Protein AF-A0A0S9PZ75-F1 (afdb_monomer_lite)

pLDDT: mean 86.86, std 12.44, range [50.5, 96.88]

Sequence (84 aa):
MKIHLLVCHYQEAYPGEHAPSVMAAADEFLIEENPTYWHQEVAQQKAQIGDEAAAWAEIAVEVDTEAILDALHPTRRPLPATIV

Radius of gyration: 18.52 Å; chains: 1; bounding box: 31×52×47 Å

Secondary structure (DSSP, 8-state):
-EEEEEEEEEE-SSTT-EEEEEEEEEEHHHHHH-HHHHHHHHHHHHHHHGGGEEEEEEEEEE--HHHHHHHHS---PPP-----

Foldseek 3Di:
DKKKWKWFQFDDPDPPHTDIDTQDIDGPVVCVVPVVVVVVSNVVSCVVRPPRTPDIDIDMDDDDPVVVVCVVCVPPPPPPPPPD

Structure (mmCIF, N/CA/C/O backbone):
data_AF-A0A0S9PZ75-F1
#
_entry.id   AF-A0A0S9PZ75-F1
#
loop_
_atom_site.group_PDB
_atom_site.id
_atom_site.type_symbol
_atom_site.label_atom_id
_atom_site.label_alt_id
_atom_site.label_comp_id
_atom_site.label_asym_id
_atom_site.label_entity_id
_atom_site.label_seq_id
_atom_site.pdbx_PDB_ins_code
_atom_site.Cartn_x
_atom_site.Cartn_y
_atom_site.Cartn_z
_atom_site.occupancy
_atom_site.B_iso_or_equiv
_atom_site.auth_seq_id
_atom_site.auth_comp_id
_atom_site.auth_asym_id
_atom_site.auth_atom_id
_atom_site.pdbx_PDB_model_num
ATOM 1 N N . MET A 1 1 ? -13.992 -2.387 6.334 1.00 91.31 1 MET A N 1
ATOM 2 C CA . MET A 1 1 ? -13.032 -1.267 6.284 1.00 91.31 1 MET A CA 1
ATOM 3 C C . MET A 1 1 ? -12.361 -1.259 4.921 1.00 91.31 1 MET A C 1
ATOM 5 O O . MET A 1 1 ? -12.151 -2.338 4.376 1.00 91.31 1 MET A O 1
ATOM 9 N N . LYS A 1 2 ? -12.042 -0.099 4.350 1.00 94.06 2 LYS A N 1
ATOM 10 C CA . LYS A 1 2 ? -11.236 -0.003 3.123 1.00 94.06 2 LYS A CA 1
ATOM 11 C C . LYS A 1 2 ? -9.778 0.279 3.453 1.00 94.06 2 LYS A C 1
ATOM 13 O O . LYS A 1 2 ? -9.479 1.133 4.282 1.00 94.06 2 LYS A O 1
ATOM 18 N N . ILE A 1 3 ? -8.881 -0.436 2.781 1.00 95.69 3 ILE A N 1
ATOM 19 C CA . ILE A 1 3 ? -7.444 -0.166 2.798 1.00 95.69 3 ILE A CA 1
ATOM 20 C C . ILE A 1 3 ? -7.016 0.193 1.380 1.00 95.69 3 ILE A C 1
ATOM 22 O O . ILE A 1 3 ? -7.236 -0.562 0.432 1.00 95.69 3 ILE A O 1
ATOM 26 N N . HIS A 1 4 ? -6.401 1.355 1.244 1.00 95.50 4 HIS A N 1
ATOM 27 C CA . HIS A 1 4 ? -5.755 1.812 0.030 1.00 95.50 4 HIS A CA 1
ATOM 28 C C . HIS A 1 4 ? -4.332 1.268 0.006 1.00 95.50 4 HIS A C 1
ATOM 30 O O . HIS A 1 4 ? -3.588 1.421 0.972 1.00 95.50 4 HIS A O 1
ATOM 36 N N . LEU A 1 5 ? -3.965 0.612 -1.088 1.00 96.88 5 LEU A N 1
ATOM 37 C CA . LEU A 1 5 ? -2.661 0.004 -1.291 1.00 96.88 5 LEU A CA 1
ATOM 38 C C . LEU A 1 5 ? -2.000 0.626 -2.516 1.00 96.88 5 LEU A C 1
ATOM 40 O O . LEU A 1 5 ? -2.607 0.729 -3.586 1.00 96.88 5 LEU A O 1
ATOM 44 N N . LEU A 1 6 ? -0.729 0.973 -2.368 1.00 96.62 6 LEU A N 1
ATOM 45 C CA . LEU A 1 6 ? 0.166 1.218 -3.485 1.00 96.62 6 LEU A CA 1
ATOM 46 C C . LEU A 1 6 ? 0.918 -0.078 -3.756 1.00 96.62 6 LEU A C 1
ATOM 48 O O . LEU A 1 6 ? 1.685 -0.540 -2.913 1.00 96.62 6 LEU A O 1
ATOM 52 N N . VAL A 1 7 ? 0.704 -0.654 -4.930 1.00 96.00 7 VAL A N 1
ATOM 53 C CA . VAL A 1 7 ? 1.374 -1.876 -5.371 1.00 96.00 7 VAL A CA 1
ATOM 54 C C . VAL A 1 7 ? 2.300 -1.524 -6.522 1.00 96.00 7 VAL A C 1
ATOM 56 O O . VAL A 1 7 ? 1.935 -0.734 -7.3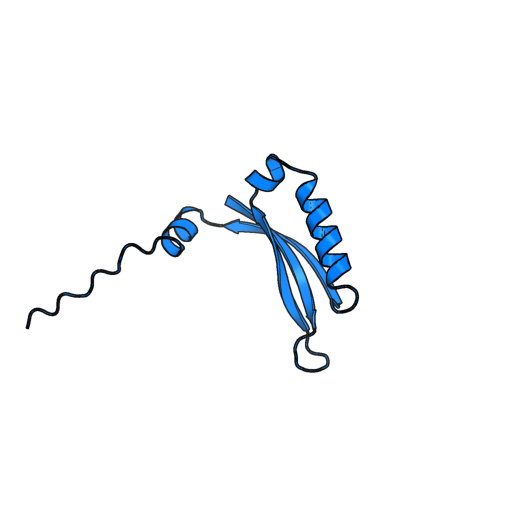96 1.00 96.00 7 VAL A O 1
ATOM 59 N N . CYS A 1 8 ? 3.486 -2.118 -6.552 1.00 94.44 8 CYS A N 1
ATOM 60 C CA . CYS A 1 8 ? 4.348 -2.043 -7.720 1.00 94.44 8 CYS A CA 1
ATOM 61 C C . CYS A 1 8 ? 4.800 -3.426 -8.175 1.00 94.44 8 CYS A C 1
ATOM 63 O O . CYS A 1 8 ? 4.767 -4.399 -7.422 1.00 94.44 8 CYS A O 1
ATOM 65 N N . HIS A 1 9 ? 5.178 -3.507 -9.445 1.00 92.06 9 HIS A N 1
ATOM 66 C CA . HIS A 1 9 ? 5.821 -4.679 -10.015 1.00 92.06 9 HIS A CA 1
ATOM 67 C C . HIS A 1 9 ? 7.327 -4.512 -9.827 1.00 92.06 9 HIS A C 1
ATOM 69 O O . HIS A 1 9 ? 7.985 -3.858 -10.635 1.00 92.06 9 HIS A O 1
ATOM 75 N N . TYR A 1 10 ? 7.824 -5.003 -8.694 1.00 87.62 10 TY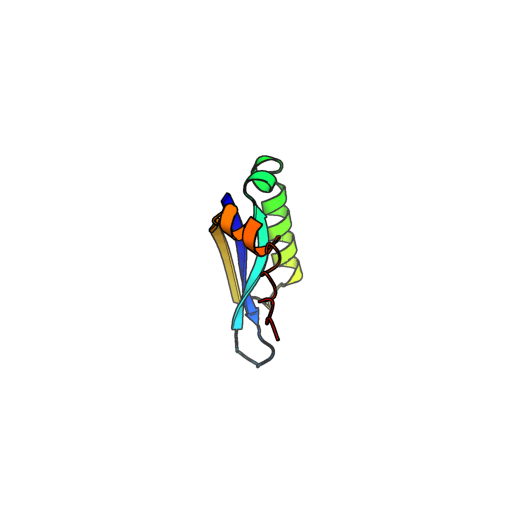R A N 1
ATOM 76 C CA . TYR A 1 10 ? 9.181 -4.756 -8.215 1.00 87.62 10 TYR A CA 1
ATOM 77 C C . TYR A 1 10 ? 10.139 -5.840 -8.697 1.00 87.62 10 TYR A C 1
ATOM 79 O O . TYR A 1 10 ? 9.761 -7.014 -8.741 1.00 87.62 10 TYR A O 1
ATOM 87 N N . GLN A 1 11 ? 11.365 -5.447 -9.041 1.00 84.00 11 GLN A N 1
ATOM 88 C CA . GLN A 1 11 ? 12.421 -6.377 -9.422 1.00 84.00 11 GLN A CA 1
ATOM 89 C C . GLN A 1 11 ? 12.768 -7.328 -8.262 1.00 84.00 11 GLN A C 1
ATOM 91 O O . GLN A 1 11 ? 13.089 -6.904 -7.153 1.00 84.00 11 GLN A O 1
ATOM 96 N N . GLU A 1 12 ? 12.731 -8.632 -8.521 1.00 82.62 12 GLU A N 1
ATOM 97 C CA . GLU A 1 12 ? 13.138 -9.644 -7.548 1.00 82.62 12 GLU A CA 1
ATOM 98 C C . GLU A 1 12 ? 14.662 -9.861 -7.547 1.00 82.62 12 GLU A C 1
ATOM 100 O O . GLU A 1 12 ? 15.410 -9.332 -8.371 1.00 82.62 12 GLU A O 1
ATOM 105 N N . ALA A 1 13 ? 15.148 -10.683 -6.610 1.00 80.81 13 ALA A N 1
ATOM 106 C CA . ALA A 1 13 ? 16.568 -11.029 -6.517 1.00 80.81 13 ALA A CA 1
ATOM 107 C C . ALA A 1 13 ? 17.102 -11.739 -7.779 1.00 80.81 13 ALA A C 1
ATOM 109 O O . ALA A 1 13 ? 18.303 -11.682 -8.057 1.00 80.81 13 ALA A O 1
ATOM 110 N N . TYR A 1 14 ? 16.230 -12.411 -8.536 1.00 77.00 14 TYR A N 1
ATOM 111 C CA . TYR A 1 14 ? 16.580 -13.061 -9.794 1.00 77.00 14 TYR A CA 1
ATOM 112 C C . TYR A 1 14 ? 16.490 -12.067 -10.967 1.00 77.00 14 TYR A C 1
ATOM 114 O O . TYR A 1 14 ? 15.469 -11.398 -11.133 1.00 77.00 14 TYR A O 1
ATOM 122 N N . PRO A 1 15 ? 17.531 -11.956 -11.817 1.00 77.19 15 PRO A N 1
ATOM 123 C CA . PRO A 1 15 ? 17.532 -10.996 -12.918 1.00 77.19 15 PRO A CA 1
ATOM 124 C C . PRO A 1 15 ? 16.356 -11.186 -13.885 1.00 77.19 15 PRO A C 1
ATOM 126 O O . PRO A 1 15 ? 16.198 -12.252 -14.475 1.00 77.19 15 PRO A O 1
ATOM 129 N N . GLY A 1 16 ? 15.577 -10.123 -14.095 1.00 76.56 16 GLY A N 1
ATOM 130 C CA . GLY A 1 16 ? 14.444 -10.098 -15.027 1.00 76.56 16 GLY A CA 1
ATOM 131 C C . GLY A 1 16 ? 13.118 -10.590 -14.442 1.00 76.56 16 GLY A C 1
ATOM 132 O O . GLY A 1 16 ? 12.076 -10.374 -15.064 1.00 76.56 16 GLY A O 1
ATOM 133 N N . GLU A 1 17 ? 13.127 -11.180 -13.247 1.00 82.44 17 GLU A N 1
ATOM 134 C CA . GLU A 1 17 ? 11.905 -11.541 -12.534 1.00 82.44 17 GLU A CA 1
ATOM 135 C C . GLU A 1 17 ? 11.370 -10.327 -11.776 1.00 82.44 17 GLU A C 1
ATOM 137 O O . GLU A 1 17 ? 12.116 -9.562 -11.167 1.00 82.44 17 GLU A O 1
ATOM 142 N N . HIS A 1 18 ? 10.061 -10.125 -11.875 1.00 83.00 18 HIS A N 1
ATOM 143 C CA . HIS A 1 18 ? 9.364 -9.054 -11.185 1.00 83.00 18 HIS A CA 1
ATOM 144 C C . HIS A 1 18 ? 8.109 -9.638 -10.543 1.00 83.00 18 HIS A C 1
ATOM 146 O O . HIS A 1 18 ? 7.376 -10.396 -11.194 1.00 83.00 18 HIS A O 1
ATOM 152 N N . ALA A 1 19 ? 7.812 -9.224 -9.315 1.00 88.50 19 ALA A N 1
ATOM 153 C CA . ALA A 1 19 ? 6.629 -9.660 -8.584 1.00 88.50 19 ALA A CA 1
ATOM 154 C C . ALA A 1 19 ? 5.832 -8.471 -8.027 1.00 88.50 19 ALA A C 1
ATOM 156 O O . ALA A 1 19 ? 6.397 -7.405 -7.763 1.00 88.50 19 ALA A O 1
ATOM 157 N N . PRO A 1 20 ? 4.501 -8.606 -7.879 1.00 91.69 20 PRO A N 1
ATOM 158 C CA . PRO A 1 20 ? 3.702 -7.598 -7.201 1.00 91.69 20 PRO A CA 1
ATOM 159 C C . PRO A 1 20 ? 4.133 -7.469 -5.738 1.00 91.69 20 PRO A C 1
ATOM 161 O O . PRO A 1 20 ? 4.142 -8.454 -5.002 1.00 91.69 20 PRO A O 1
ATOM 164 N N . SER A 1 21 ? 4.435 -6.249 -5.309 1.00 92.56 21 SER A N 1
ATOM 165 C CA . SER A 1 21 ? 4.787 -5.932 -3.928 1.00 92.56 21 SER A CA 1
ATOM 166 C C . SER A 1 21 ? 4.022 -4.703 -3.448 1.00 92.56 21 SER A C 1
ATOM 168 O O . SER A 1 21 ? 3.865 -3.726 -4.183 1.00 92.56 21 SER A O 1
ATOM 170 N N . VAL A 1 22 ? 3.525 -4.758 -2.212 1.00 94.81 22 VAL A N 1
ATOM 171 C CA . VAL A 1 22 ? 2.846 -3.634 -1.555 1.00 94.81 22 VAL A CA 1
ATOM 172 C C . VAL A 1 22 ? 3.909 -2.685 -1.009 1.00 94.81 22 VAL A C 1
ATOM 174 O O . VAL A 1 22 ? 4.721 -3.081 -0.179 1.00 94.81 22 VAL A O 1
ATOM 177 N N . MET A 1 23 ? 3.890 -1.439 -1.473 1.00 94.69 23 MET A N 1
ATOM 178 C CA . MET A 1 23 ? 4.857 -0.400 -1.102 1.00 94.69 23 MET A CA 1
ATOM 179 C C . MET A 1 23 ? 4.326 0.537 -0.021 1.00 94.69 23 MET A C 1
ATOM 181 O O . MET A 1 23 ? 5.076 0.967 0.847 1.00 94.69 23 MET A O 1
ATOM 185 N N . ALA A 1 24 ? 3.026 0.826 -0.044 1.00 95.81 24 ALA A N 1
ATOM 186 C CA . ALA A 1 24 ? 2.358 1.591 1.001 1.00 95.81 24 ALA A CA 1
ATOM 187 C C . ALA A 1 24 ? 0.935 1.081 1.212 1.00 95.81 24 ALA A C 1
ATOM 189 O O . ALA A 1 24 ? 0.308 0.557 0.286 1.00 95.81 24 ALA A O 1
ATOM 190 N N . ALA A 1 25 ? 0.432 1.264 2.429 1.00 96.00 25 ALA A N 1
ATOM 191 C CA . ALA A 1 25 ? -0.937 0.964 2.811 1.00 96.00 25 ALA A CA 1
ATOM 192 C C . ALA A 1 25 ? -1.468 2.061 3.742 1.00 96.00 25 ALA A C 1
ATOM 194 O O . ALA A 1 25 ? -0.752 2.496 4.641 1.00 96.00 25 ALA A O 1
ATOM 195 N N . ALA A 1 26 ? -2.713 2.480 3.540 1.00 95.69 26 ALA A N 1
ATOM 196 C CA . ALA A 1 26 ? -3.418 3.417 4.410 1.00 95.69 26 ALA A CA 1
ATOM 197 C C . ALA A 1 26 ? -4.888 3.007 4.518 1.00 95.69 26 ALA A C 1
ATOM 199 O O . ALA A 1 26 ? -5.507 2.657 3.512 1.00 95.69 26 ALA A O 1
ATOM 200 N N . ASP A 1 27 ? -5.453 3.019 5.721 1.00 94.00 27 ASP A N 1
ATOM 201 C CA . ASP A 1 27 ? -6.887 2.799 5.897 1.00 94.00 27 ASP A CA 1
ATOM 202 C C . ASP A 1 27 ? -7.703 4.040 5.497 1.00 94.00 27 ASP A C 1
ATOM 204 O O . ASP A 1 27 ? -7.183 5.151 5.357 1.00 94.00 27 ASP A O 1
ATOM 208 N N . GLU A 1 28 ? -8.999 3.830 5.283 1.00 91.75 28 GLU A N 1
ATOM 209 C CA . GLU A 1 28 ? -9.926 4.883 4.871 1.00 91.75 28 GLU A CA 1
ATOM 210 C C . GLU A 1 28 ? -10.009 6.052 5.856 1.00 91.75 28 GLU A C 1
ATOM 212 O O . GLU A 1 28 ? -10.138 7.188 5.408 1.00 91.75 28 GLU A O 1
ATOM 217 N N . PHE A 1 29 ? -9.852 5.821 7.163 1.00 92.19 29 PHE A N 1
ATOM 218 C CA . PHE A 1 29 ? -9.938 6.890 8.159 1.00 92.19 29 PHE A CA 1
ATOM 219 C C . PHE A 1 29 ? -8.725 7.813 8.082 1.00 92.19 29 PHE A C 1
ATOM 221 O O . PHE A 1 29 ? -8.885 9.032 8.094 1.00 92.19 29 PHE A O 1
ATOM 228 N N . LEU A 1 30 ? -7.520 7.258 7.911 1.00 91.88 30 LEU A N 1
ATOM 229 C CA . LEU A 1 30 ? -6.309 8.062 7.714 1.00 91.88 30 LEU A CA 1
ATOM 230 C C . LEU A 1 30 ? -6.423 8.970 6.479 1.00 91.88 30 LEU A C 1
ATOM 232 O O . LEU A 1 30 ? -5.984 10.123 6.501 1.00 91.88 30 LEU A O 1
ATOM 236 N N . ILE A 1 31 ? -7.019 8.461 5.401 1.00 92.06 31 ILE A N 1
ATOM 237 C CA . ILE A 1 31 ? -7.216 9.228 4.166 1.00 92.06 31 ILE A CA 1
ATOM 238 C C . ILE A 1 31 ? -8.326 10.267 4.326 1.00 92.06 31 ILE A C 1
ATOM 240 O O . ILE A 1 31 ? -8.187 11.377 3.813 1.00 92.06 31 ILE A O 1
ATOM 244 N N . GLU A 1 32 ? -9.403 9.950 5.041 1.00 92.38 32 GLU A N 1
ATOM 245 C CA . GLU A 1 32 ? -10.468 10.911 5.345 1.00 92.38 32 GLU A CA 1
ATOM 246 C C . GLU A 1 32 ? -9.963 12.067 6.221 1.00 92.38 32 GLU A C 1
ATOM 248 O O . GLU A 1 32 ? -10.276 13.229 5.951 1.00 92.38 32 GLU A O 1
ATOM 253 N N . GLU A 1 33 ? -9.143 11.771 7.232 1.00 94.50 33 GLU A N 1
ATOM 254 C CA . GLU A 1 33 ? -8.557 12.771 8.130 1.00 94.50 33 GLU A CA 1
ATOM 255 C C . GLU A 1 33 ? -7.456 13.600 7.455 1.00 94.50 33 GLU A C 1
ATOM 257 O O . GLU A 1 33 ? -7.297 14.790 7.750 1.00 94.50 33 GLU A O 1
ATOM 262 N N . ASN A 1 34 ? -6.702 13.000 6.530 1.00 92.50 34 ASN A N 1
ATOM 263 C CA . ASN A 1 34 ? -5.660 13.685 5.774 1.00 92.50 34 ASN A CA 1
ATOM 264 C C . ASN A 1 34 ? -5.644 13.265 4.291 1.00 92.50 34 ASN A C 1
ATOM 266 O O . ASN A 1 34 ? -4.786 12.487 3.866 1.00 92.50 34 ASN A O 1
ATOM 270 N N . PRO A 1 35 ? -6.506 13.864 3.450 1.00 87.12 35 PRO A N 1
ATOM 271 C CA . PRO A 1 35 ? -6.597 13.508 2.032 1.00 87.12 35 PRO A CA 1
ATOM 272 C C . PRO A 1 35 ? -5.298 13.743 1.251 1.00 87.12 35 PRO A C 1
ATOM 274 O O . PRO A 1 35 ? -5.036 13.093 0.240 1.00 87.12 35 PRO A O 1
ATOM 277 N N . THR A 1 36 ? -4.462 14.680 1.708 1.00 94.00 36 THR A N 1
ATOM 278 C CA . THR A 1 36 ? -3.178 14.978 1.060 1.00 94.00 36 THR A CA 1
ATOM 279 C C . THR A 1 36 ? -2.081 13.977 1.397 1.00 94.00 36 THR A C 1
ATOM 281 O O . THR A 1 36 ? -1.150 13.835 0.603 1.00 94.00 36 THR A O 1
ATOM 284 N N . TYR A 1 37 ? -2.192 13.274 2.528 1.00 93.69 37 TYR A N 1
ATOM 285 C CA . TYR A 1 37 ? -1.193 12.305 2.973 1.00 93.69 37 TYR A CA 1
ATOM 286 C C . TYR A 1 37 ? -0.968 11.221 1.923 1.00 93.69 37 TYR A C 1
ATOM 288 O O . TYR A 1 37 ? 0.171 10.980 1.532 1.00 93.69 37 TYR A O 1
ATOM 296 N N . TRP A 1 38 ? -2.047 10.632 1.399 1.00 94.75 38 TRP A N 1
ATOM 297 C CA . TRP A 1 38 ? -1.931 9.529 0.446 1.00 94.75 38 TRP A CA 1
ATOM 298 C C . TRP A 1 38 ? -1.173 9.930 -0.822 1.00 94.75 38 TRP A C 1
ATOM 300 O O . TRP A 1 38 ? -0.267 9.229 -1.264 1.00 94.75 38 TRP A O 1
ATOM 310 N N . HIS A 1 39 ? -1.472 11.107 -1.375 1.00 94.12 39 HIS A N 1
ATOM 311 C CA . HIS A 1 39 ? -0.763 11.615 -2.549 1.00 94.12 39 HIS A CA 1
ATOM 312 C C . HIS A 1 39 ? 0.728 11.862 -2.282 1.00 94.12 39 HIS A C 1
ATOM 314 O O . HIS A 1 39 ? 1.556 11.620 -3.163 1.00 94.12 39 HIS A O 1
ATOM 320 N N . GLN A 1 40 ? 1.075 12.339 -1.084 1.00 96.25 40 GLN A N 1
ATOM 321 C CA . GLN A 1 40 ? 2.463 12.569 -0.682 1.00 96.25 40 GLN A CA 1
ATOM 322 C C . GLN A 1 40 ? 3.215 11.250 -0.491 1.00 96.25 40 GLN A C 1
ATOM 324 O O . GLN A 1 40 ? 4.313 11.102 -1.025 1.00 96.25 40 GLN A O 1
ATOM 329 N N . GLU A 1 41 ? 2.602 10.283 0.191 1.00 96.38 41 GLU A N 1
ATOM 330 C CA . GLU A 1 41 ? 3.158 8.946 0.407 1.00 96.38 41 GLU A CA 1
ATOM 331 C C . GLU A 1 41 ? 3.407 8.239 -0.932 1.00 96.38 41 GLU A C 1
ATOM 333 O O . GLU A 1 41 ? 4.510 7.765 -1.197 1.00 96.38 41 GLU A O 1
ATOM 338 N N . VAL A 1 42 ? 2.428 8.257 -1.845 1.00 95.50 42 VAL A N 1
ATOM 339 C CA . VAL A 1 42 ? 2.579 7.669 -3.184 1.00 95.50 42 VAL A CA 1
ATOM 340 C C . VAL A 1 42 ? 3.728 8.310 -3.960 1.00 95.50 42 VAL A C 1
ATOM 342 O O . VAL A 1 42 ? 4.508 7.602 -4.603 1.00 95.50 42 VAL A O 1
ATOM 345 N N . ALA A 1 43 ? 3.853 9.639 -3.916 1.00 95.44 43 ALA A N 1
ATOM 346 C CA . ALA A 1 43 ? 4.944 10.341 -4.586 1.00 95.44 43 ALA A CA 1
ATOM 347 C C . ALA A 1 43 ? 6.308 9.988 -3.973 1.00 95.44 43 ALA A C 1
ATOM 349 O O . ALA A 1 43 ? 7.268 9.759 -4.711 1.00 95.44 43 ALA A O 1
ATOM 350 N N . GLN A 1 44 ? 6.382 9.894 -2.644 1.00 96.56 44 GLN A N 1
ATOM 351 C CA . GLN A 1 44 ? 7.594 9.519 -1.923 1.00 96.56 44 GLN A CA 1
ATOM 352 C C . GLN A 1 44 ? 8.040 8.092 -2.263 1.00 96.56 44 GLN A C 1
ATOM 354 O O . GLN A 1 44 ? 9.201 7.897 -2.621 1.00 96.56 44 GLN A O 1
ATOM 359 N N . GLN A 1 45 ? 7.132 7.112 -2.224 1.00 95.56 45 GLN A N 1
ATOM 360 C CA . GLN A 1 45 ? 7.456 5.714 -2.535 1.00 95.56 45 GLN A CA 1
ATOM 361 C C . GLN A 1 45 ? 7.904 5.539 -3.991 1.00 95.56 45 GLN A C 1
ATOM 363 O O . GLN A 1 45 ? 8.909 4.880 -4.260 1.00 95.56 45 GLN A O 1
ATOM 368 N N . LYS A 1 46 ? 7.211 6.187 -4.939 1.00 94.25 46 LYS A N 1
ATOM 369 C CA . LYS A 1 46 ? 7.608 6.178 -6.357 1.00 94.25 46 LYS A CA 1
ATOM 370 C C . LYS A 1 46 ? 8.991 6.799 -6.564 1.00 94.25 46 LYS A C 1
ATOM 372 O O . LYS A 1 46 ? 9.776 6.269 -7.344 1.00 94.25 46 LYS A O 1
ATOM 377 N N . ALA A 1 47 ? 9.307 7.885 -5.857 1.00 94.38 47 ALA A N 1
ATOM 378 C CA . ALA A 1 47 ? 10.622 8.522 -5.927 1.00 94.38 47 ALA A CA 1
ATOM 379 C C . ALA A 1 47 ? 11.737 7.674 -5.292 1.00 94.38 47 ALA A C 1
ATOM 381 O O . ALA A 1 47 ? 12.861 7.695 -5.785 1.00 94.38 47 ALA A O 1
ATOM 382 N N . GLN A 1 48 ? 11.437 6.937 -4.218 1.00 93.31 48 GLN A N 1
ATOM 383 C CA . GLN A 1 48 ? 12.407 6.087 -3.525 1.00 93.31 48 GLN A CA 1
ATOM 384 C C . GLN A 1 48 ? 12.754 4.822 -4.321 1.00 93.31 48 GLN A C 1
ATOM 386 O O . GLN A 1 48 ? 13.924 4.457 -4.381 1.00 93.31 48 GLN A O 1
ATOM 391 N N . ILE A 1 49 ? 11.754 4.164 -4.915 1.00 89.50 49 ILE A N 1
ATOM 392 C CA . ILE A 1 49 ? 11.940 2.941 -5.714 1.00 89.50 49 ILE A CA 1
ATOM 393 C C . ILE A 1 49 ? 12.499 3.267 -7.110 1.00 89.50 49 ILE A C 1
ATOM 395 O O . ILE A 1 49 ? 13.287 2.500 -7.660 1.00 89.50 49 ILE A O 1
ATOM 399 N N . GLY A 1 50 ? 12.115 4.408 -7.690 1.00 84.12 50 GLY A N 1
ATOM 400 C CA . GLY A 1 50 ? 12.629 4.854 -8.985 1.00 84.12 50 GLY A CA 1
ATOM 401 C C . GLY A 1 50 ? 12.383 3.837 -10.105 1.00 84.12 50 GLY A C 1
ATOM 402 O O . GLY A 1 50 ? 11.260 3.361 -10.287 1.00 84.12 50 GLY A O 1
ATOM 403 N N . ASP A 1 51 ? 13.444 3.512 -10.846 1.00 83.94 51 ASP A N 1
ATOM 404 C CA . ASP A 1 51 ? 13.400 2.659 -12.043 1.00 83.94 51 ASP A CA 1
ATOM 405 C C . ASP A 1 51 ? 13.373 1.147 -11.731 1.00 83.94 51 ASP A C 1
ATOM 407 O O . ASP A 1 51 ? 13.267 0.332 -12.645 1.00 83.94 51 ASP A O 1
ATOM 411 N N . GLU A 1 52 ? 13.447 0.751 -10.454 1.00 84.62 52 GLU A N 1
ATOM 412 C CA . GLU A 1 52 ? 13.368 -0.660 -10.032 1.00 84.62 52 GLU A CA 1
ATOM 413 C C . GLU A 1 52 ? 11.940 -1.233 -10.133 1.00 84.62 52 GLU A C 1
ATOM 415 O O . GLU A 1 52 ? 11.732 -2.446 -10.051 1.00 84.62 52 GLU A O 1
ATOM 420 N N . ALA A 1 53 ? 10.938 -0.365 -10.311 1.00 86.56 53 ALA A N 1
ATOM 421 C CA . ALA A 1 53 ? 9.555 -0.759 -10.539 1.00 86.56 53 ALA A CA 1
ATOM 422 C C . ALA A 1 53 ? 9.197 -0.708 -12.028 1.00 86.56 53 ALA A C 1
ATOM 424 O O . ALA A 1 53 ? 9.222 0.351 -12.655 1.00 86.56 53 ALA A O 1
ATOM 425 N N . ALA A 1 54 ? 8.735 -1.835 -12.570 1.00 87.06 54 ALA A N 1
ATOM 426 C CA . ALA A 1 54 ? 8.254 -1.914 -13.949 1.00 87.06 54 ALA A CA 1
ATOM 427 C C . ALA A 1 54 ? 6.865 -1.272 -14.136 1.00 87.06 54 ALA A C 1
ATOM 429 O O . ALA A 1 54 ? 6.538 -0.778 -15.216 1.00 87.06 54 ALA A O 1
ATOM 430 N N . ALA A 1 55 ? 6.027 -1.292 -13.096 1.00 91.69 55 ALA A N 1
ATOM 431 C CA . ALA A 1 55 ? 4.668 -0.756 -13.123 1.00 91.69 55 ALA A CA 1
ATOM 432 C C . ALA A 1 55 ? 4.157 -0.427 -11.713 1.00 91.69 55 ALA A C 1
ATOM 434 O O . ALA A 1 55 ? 4.646 -0.973 -10.725 1.00 91.69 55 ALA A O 1
ATOM 435 N N . TRP A 1 56 ? 3.127 0.422 -11.636 1.00 95.25 56 TRP A N 1
ATOM 436 C CA . TRP A 1 56 ? 2.472 0.842 -10.394 1.00 95.25 56 TRP A CA 1
ATOM 437 C C . TRP A 1 56 ? 0.952 0.748 -10.510 1.00 95.25 56 TRP A C 1
ATOM 439 O O . TRP A 1 56 ? 0.391 1.032 -11.569 1.00 95.25 56 TRP A O 1
ATOM 449 N N . ALA A 1 57 ? 0.289 0.428 -9.404 1.00 96.12 57 ALA A N 1
ATOM 450 C CA . ALA A 1 57 ? -1.159 0.471 -9.275 1.00 96.12 57 ALA A CA 1
ATOM 451 C C . ALA A 1 57 ? -1.558 0.977 -7.885 1.00 96.12 57 ALA A C 1
ATOM 453 O O . ALA A 1 57 ? -1.002 0.553 -6.874 1.00 96.12 57 ALA A O 1
ATOM 454 N N . GLU A 1 58 ? -2.548 1.863 -7.844 1.00 95.75 58 GLU A N 1
ATOM 455 C CA . GLU A 1 58 ? -3.246 2.239 -6.615 1.00 95.75 58 GLU A CA 1
ATOM 456 C C . GLU A 1 58 ? -4.565 1.469 -6.581 1.00 95.75 58 GLU A C 1
ATOM 458 O O . GLU A 1 58 ? -5.373 1.576 -7.507 1.00 95.75 58 GLU A O 1
ATOM 463 N N . ILE A 1 59 ? -4.765 0.655 -5.547 1.00 95.31 59 ILE A N 1
ATOM 464 C CA . ILE A 1 59 ? -5.957 -0.185 -5.390 1.00 95.31 59 ILE A CA 1
ATOM 465 C C . ILE A 1 59 ? -6.597 0.074 -4.031 1.00 95.31 59 ILE A C 1
ATOM 467 O O . ILE A 1 59 ? -5.906 0.342 -3.056 1.00 95.31 59 ILE A O 1
ATOM 471 N N . ALA A 1 60 ? -7.918 -0.034 -3.957 1.00 94.75 60 ALA A N 1
ATOM 472 C CA . ALA A 1 60 ? -8.643 -0.049 -2.695 1.00 94.75 60 ALA A CA 1
ATOM 473 C C . ALA A 1 60 ? -9.214 -1.451 -2.489 1.00 94.75 60 ALA A C 1
ATOM 475 O O . ALA A 1 60 ? -9.898 -1.977 -3.370 1.00 94.75 60 ALA A O 1
ATOM 476 N N . VAL A 1 61 ? -8.917 -2.054 -1.343 1.00 95.75 61 VAL A N 1
ATOM 477 C CA . VAL A 1 61 ? -9.426 -3.372 -0.963 1.00 95.75 61 VAL A CA 1
ATOM 478 C C . VAL A 1 61 ? -10.362 -3.237 0.226 1.00 95.75 61 VAL A C 1
ATOM 480 O O . VAL A 1 61 ? -10.076 -2.515 1.180 1.00 95.75 61 VAL A O 1
ATOM 483 N N . GLU A 1 62 ? -11.494 -3.928 0.166 1.00 95.25 62 GLU A N 1
ATOM 484 C CA . GLU A 1 62 ? -12.374 -4.073 1.320 1.00 95.25 62 GLU A CA 1
ATOM 485 C C . GLU A 1 62 ? -11.883 -5.233 2.179 1.00 95.25 62 GLU A C 1
ATOM 487 O O . GLU A 1 62 ? -11.676 -6.348 1.698 1.00 95.25 62 GLU A O 1
ATOM 492 N N . VAL A 1 63 ? -11.681 -4.946 3.458 1.00 92.56 63 VAL A N 1
ATOM 493 C CA . VAL A 1 63 ? -11.247 -5.901 4.470 1.00 92.56 63 VAL A CA 1
ATOM 494 C C . VAL A 1 63 ? -12.273 -5.987 5.589 1.00 92.56 63 VAL A C 1
ATOM 496 O O . VAL A 1 63 ? -12.906 -4.995 5.974 1.00 92.56 63 VAL A O 1
ATOM 499 N N . ASP A 1 64 ? -12.418 -7.196 6.116 1.00 93.44 64 ASP A N 1
ATOM 500 C CA . ASP A 1 64 ? -13.234 -7.462 7.288 1.00 93.44 64 ASP A CA 1
ATOM 501 C C . ASP A 1 64 ? -12.481 -7.033 8.554 1.00 93.44 64 ASP A C 1
ATOM 503 O O . ASP A 1 64 ? -11.411 -7.554 8.881 1.00 93.44 64 ASP A O 1
ATOM 507 N N . THR A 1 65 ? -13.047 -6.053 9.256 1.00 89.69 65 THR A N 1
ATOM 508 C CA . THR A 1 65 ? -12.485 -5.521 10.496 1.00 89.69 65 THR A CA 1
ATOM 509 C C . THR A 1 65 ? -12.441 -6.584 11.592 1.00 89.69 65 THR A C 1
ATOM 511 O O . THR A 1 65 ? -11.462 -6.627 12.334 1.00 89.69 65 THR A O 1
ATOM 514 N N . GLU A 1 66 ? -13.453 -7.451 11.696 1.00 90.06 66 GLU A N 1
ATOM 515 C CA . GLU A 1 66 ? -13.486 -8.496 12.729 1.00 90.06 66 GLU A CA 1
ATOM 516 C C . GLU A 1 66 ? -12.376 -9.520 12.483 1.00 90.06 66 GLU A C 1
ATOM 518 O O . GLU A 1 66 ? -11.602 -9.816 13.391 1.00 90.06 66 GLU A O 1
ATOM 523 N N . ALA A 1 67 ? -12.199 -9.954 11.233 1.00 89.19 67 ALA A N 1
A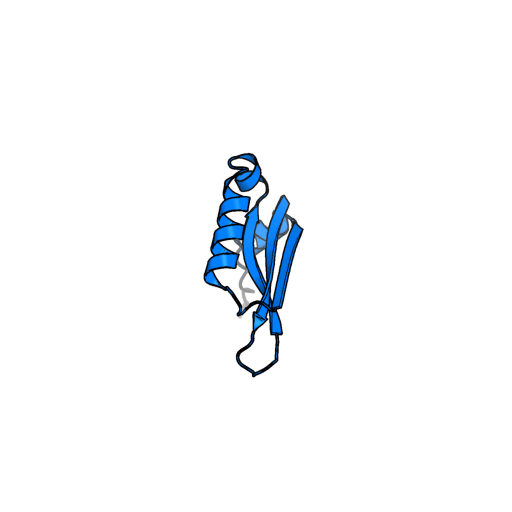TOM 524 C CA . ALA A 1 67 ? -11.114 -10.858 10.858 1.00 89.19 67 ALA A CA 1
ATOM 525 C C . ALA A 1 67 ? -9.716 -10.271 11.144 1.00 89.19 67 ALA A C 1
ATOM 527 O O . ALA A 1 67 ? -8.811 -10.998 11.561 1.00 89.19 67 ALA A O 1
ATOM 528 N N . ILE A 1 68 ? -9.524 -8.959 10.947 1.00 88.62 68 ILE A N 1
ATOM 529 C CA . ILE A 1 68 ? -8.272 -8.270 11.305 1.00 88.62 68 ILE A CA 1
ATOM 530 C C . ILE A 1 68 ? -8.073 -8.267 12.821 1.00 88.62 68 ILE A C 1
ATOM 532 O O . ILE A 1 68 ? -6.979 -8.582 13.294 1.00 88.62 68 ILE A O 1
ATOM 536 N N . LEU A 1 69 ? -9.111 -7.927 13.586 1.00 89.00 69 LEU A N 1
ATOM 537 C CA . LEU A 1 69 ? -9.039 -7.905 15.046 1.00 89.00 69 LEU A CA 1
ATOM 538 C C . LEU A 1 69 ? -8.750 -9.298 15.615 1.00 89.00 69 LEU A C 1
ATOM 540 O O . LEU A 1 69 ? -7.909 -9.416 16.505 1.00 89.00 69 LEU A O 1
ATOM 544 N N . ASP A 1 70 ? -9.352 -10.345 15.056 1.00 89.44 70 ASP A N 1
ATOM 545 C CA . ASP A 1 70 ? -9.080 -11.737 15.422 1.00 89.44 70 ASP A CA 1
ATOM 546 C C . ASP A 1 70 ? -7.637 -12.151 15.097 1.00 89.44 70 ASP A C 1
ATOM 548 O O . ASP A 1 70 ? -6.987 -12.843 15.885 1.00 89.44 70 ASP A O 1
ATOM 552 N N . ALA A 1 71 ? -7.102 -11.712 13.952 1.00 88.88 71 ALA A N 1
ATOM 553 C CA . ALA A 1 71 ? -5.714 -11.970 13.573 1.00 88.88 71 ALA A CA 1
ATOM 554 C C . ALA A 1 71 ? -4.705 -11.228 14.471 1.00 88.88 71 ALA A C 1
ATOM 556 O O . ALA A 1 71 ? -3.647 -11.778 14.785 1.00 88.88 71 ALA A O 1
ATOM 557 N N . LEU A 1 72 ? -5.024 -10.001 14.901 1.00 87.38 72 LEU A N 1
ATOM 558 C CA . LEU A 1 72 ? -4.196 -9.187 15.804 1.00 87.38 72 LEU A CA 1
ATOM 559 C C . LEU A 1 72 ? -4.272 -9.660 17.259 1.00 87.38 72 LEU A C 1
ATOM 561 O O . LEU A 1 72 ? -3.284 -9.608 17.999 1.00 87.38 72 LEU A O 1
ATOM 565 N N . HIS A 1 73 ? -5.443 -10.133 17.670 1.00 86.75 73 HIS A N 1
ATOM 566 C CA . HIS A 1 73 ? -5.722 -10.624 19.008 1.00 86.75 73 HIS A CA 1
ATOM 567 C C . HIS A 1 73 ? -6.216 -12.063 18.938 1.00 86.75 73 HIS A C 1
ATOM 569 O O . HIS A 1 73 ? -7.363 -12.326 19.303 1.00 86.75 73 HIS A O 1
ATOM 575 N N . PRO A 1 74 ? -5.358 -13.020 18.535 1.00 76.81 74 PRO A N 1
ATOM 576 C CA . PRO A 1 74 ? -5.744 -14.414 18.533 1.00 76.81 74 PRO A CA 1
ATOM 577 C C . PRO A 1 74 ? -5.995 -14.797 19.989 1.00 76.81 74 PRO A C 1
ATOM 579 O O . PRO A 1 74 ? -5.055 -15.028 20.758 1.00 76.81 74 PRO A O 1
ATOM 582 N N . THR A 1 75 ? -7.264 -14.805 20.405 1.00 70.75 75 THR A N 1
ATOM 583 C CA . THR A 1 75 ? -7.672 -15.254 21.733 1.00 70.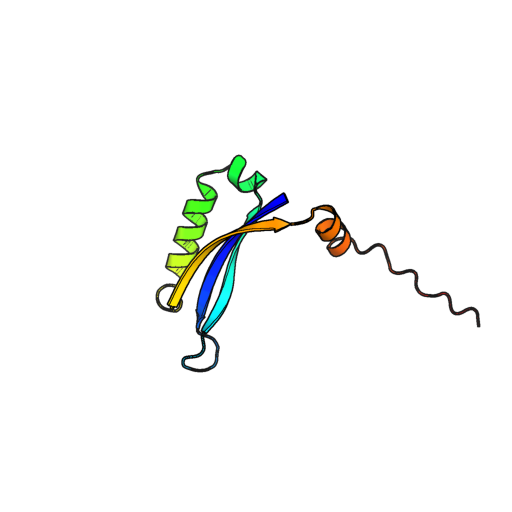75 75 THR A CA 1
ATOM 584 C C . THR A 1 75 ? -7.008 -16.598 21.943 1.00 70.75 75 THR A C 1
ATOM 586 O O . THR A 1 75 ? -7.216 -17.501 21.131 1.00 70.75 75 THR A O 1
ATOM 589 N N . ARG A 1 76 ? -6.128 -16.672 22.955 1.00 54.94 76 ARG A N 1
ATOM 590 C CA . ARG A 1 76 ? -5.278 -17.824 23.282 1.00 54.94 76 ARG A CA 1
ATOM 591 C C . ARG A 1 76 ? -6.001 -19.099 22.882 1.00 54.94 76 ARG A C 1
ATOM 593 O O . ARG A 1 76 ? -6.983 -19.448 23.536 1.00 54.94 76 ARG A O 1
ATOM 600 N N . ARG A 1 77 ? -5.540 -19.768 21.814 1.00 56.78 77 ARG A N 1
ATOM 601 C CA . ARG A 1 77 ? -6.006 -21.124 21.508 1.00 56.78 77 ARG A CA 1
ATOM 602 C C . ARG A 1 77 ? -5.929 -21.877 22.834 1.00 56.78 77 ARG A C 1
ATOM 604 O O . ARG A 1 77 ? -4.831 -21.906 23.400 1.00 56.78 77 ARG A O 1
ATOM 611 N N . PRO A 1 78 ? -7.046 -22.376 23.393 1.00 55.22 78 PRO A N 1
ATOM 612 C CA . PRO A 1 78 ? -6.973 -23.135 24.623 1.00 55.22 78 PRO A CA 1
ATOM 613 C C . PRO A 1 78 ? -5.987 -24.263 24.348 1.00 55.22 78 PRO A C 1
ATOM 615 O O . PRO A 1 78 ? -6.178 -25.035 23.407 1.00 55.22 78 PRO A O 1
ATOM 618 N N . LEU A 1 79 ? -4.882 -24.297 25.100 1.00 59.06 79 LEU A N 1
ATOM 619 C CA . LEU A 1 79 ? -4.045 -25.486 25.141 1.00 59.06 79 LEU A CA 1
ATOM 620 C C . LEU A 1 79 ? -5.02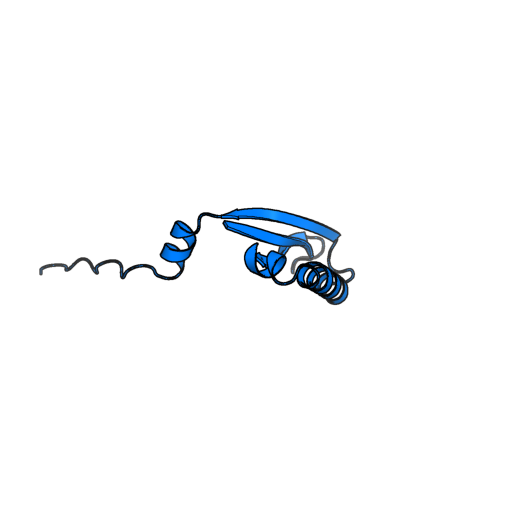0 -26.626 25.441 1.00 59.06 79 LEU A C 1
ATOM 622 O O . LEU A 1 79 ? -5.730 -26.519 26.448 1.00 59.06 79 LEU A O 1
ATOM 626 N N . PRO A 1 80 ? -5.147 -27.651 24.580 1.00 53.75 80 PRO A N 1
ATOM 627 C CA . PRO A 1 80 ? -5.938 -28.806 24.947 1.00 53.75 80 PRO A CA 1
ATOM 628 C C . PRO A 1 80 ? -5.311 -29.317 26.237 1.00 53.75 80 PRO A C 1
ATOM 630 O O . PRO A 1 80 ? -4.142 -29.704 26.257 1.00 53.75 80 PRO A O 1
ATOM 633 N N . ALA A 1 81 ? -6.047 -29.204 27.341 1.00 54.06 81 ALA A N 1
ATOM 634 C CA . ALA A 1 81 ? -5.649 -29.816 28.587 1.00 54.06 81 ALA A CA 1
ATOM 635 C C . ALA A 1 81 ? -5.685 -31.319 28.320 1.00 54.06 81 ALA A C 1
ATOM 637 O O . ALA A 1 81 ? -6.744 -31.943 28.370 1.00 54.06 81 ALA A O 1
ATOM 638 N N . THR A 1 82 ? -4.543 -31.887 27.942 1.00 54.00 82 THR A N 1
ATOM 639 C CA . THR A 1 82 ? -4.350 -33.327 27.963 1.00 54.00 82 THR A C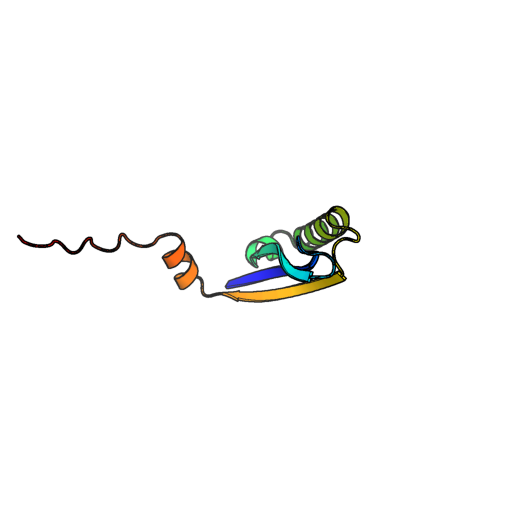A 1
ATOM 640 C C . THR A 1 82 ? -4.468 -33.723 29.426 1.00 54.00 82 THR A C 1
ATOM 642 O O . THR A 1 82 ? -3.544 -33.515 30.208 1.00 54.00 82 THR A O 1
ATOM 645 N N . ILE A 1 83 ? -5.647 -34.199 29.815 1.00 53.16 83 ILE A N 1
ATOM 646 C CA . ILE A 1 83 ? -5.834 -34.874 31.092 1.00 53.16 83 ILE A CA 1
ATOM 647 C C . ILE A 1 83 ? -5.065 -36.192 30.952 1.00 53.16 83 ILE A C 1
ATOM 649 O O . ILE A 1 83 ? -5.461 -37.046 30.158 1.00 53.16 83 ILE A O 1
ATOM 653 N N . VAL A 1 84 ? -3.920 -36.282 31.634 1.00 50.50 84 VAL A N 1
ATOM 654 C CA . VAL A 1 84 ? -3.127 -37.511 31.803 1.00 50.50 84 VAL A CA 1
ATOM 655 C C . VAL A 1 84 ? -3.601 -38.222 33.058 1.00 50.50 84 VAL A C 1
ATOM 657 O O . VAL A 1 84 ? -3.780 -37.518 34.079 1.00 50.50 84 VAL A O 1
#